Protein AF-A0A3A8L3Q4-F1 (afdb_monomer_lite)

Sequence (107 aa):
LSVAALRGWGIPATFAALALVGMGVGPAASSSLLGPQSRAPWQYRGIVTSTLYSMRLLGGSLAVAALSLARGHFAAQFAIAAGLTALAALGMALAAPGLEGNVPREG

Secondary structure (DSSP, 8-state):
-HHHHHTT-HHHHHHHHHHHHHHHHHHHHHHHHHHHHHHS-GGGHHHHHHHHHHHHHHHHHHHHHHHHHTTT-HHHHHHHHHHHHHHHHHHHHHS-----S------

Radius of gyration: 18.66 Å; chains: 1; bounding box: 50×21×51 Å

Foldseek 3Di:
DVVCVVVVNPVVVVVVVVVVCCVPCVVVVVCQLCVVLVVDDPVCSVVVVVVVVVVVVVVVVVLVVCLVVCPPPPVSSVCSVVVVVVVVVVCCVVVCDPPPDDDPPDD

pLDDT: mean 73.74, std 10.96, range [46.97, 89.56]

Structure (mmCIF, N/CA/C/O backbone):
data_AF-A0A3A8L3Q4-F1
#
_entry.id   AF-A0A3A8L3Q4-F1
#
loop_
_atom_site.group_PDB
_atom_site.id
_atom_site.type_symbol
_atom_site.label_atom_id
_atom_site.label_alt_id
_atom_site.label_comp_id
_atom_site.label_asym_id
_atom_site.label_entity_id
_atom_site.label_seq_id
_atom_site.pdbx_PDB_ins_code
_atom_site.Cartn_x
_atom_site.Cartn_y
_atom_site.Cartn_z
_atom_site.occupancy
_atom_site.B_iso_or_equiv
_atom_site.auth_seq_id
_atom_site.auth_comp_id
_atom_site.auth_asym_id
_atom_site.auth_atom_id
_atom_site.pdbx_PDB_model_num
ATOM 1 N N . LEU A 1 1 ? 7.697 0.133 -16.079 1.00 56.12 1 LEU A N 1
ATOM 2 C CA . LEU A 1 1 ? 8.725 1.203 -16.039 1.00 56.12 1 LEU A CA 1
ATOM 3 C C . LEU A 1 1 ? 9.897 0.909 -16.980 1.00 56.12 1 LEU A C 1
ATOM 5 O O . LEU A 1 1 ? 10.243 1.771 -17.772 1.00 56.12 1 LEU A O 1
ATOM 9 N N . SER A 1 2 ? 10.414 -0.323 -17.008 1.00 53.47 2 SER A N 1
ATOM 10 C CA . SER A 1 2 ? 11.511 -0.760 -17.895 1.00 53.47 2 SER A CA 1
ATOM 11 C C . SER A 1 2 ? 11.188 -0.657 -19.398 1.00 53.47 2 SER A C 1
ATOM 13 O O . SER A 1 2 ? 12.006 -0.169 -20.167 1.00 53.47 2 SER A O 1
ATOM 15 N N . VAL A 1 3 ? 9.964 -1.011 -19.819 1.00 54.62 3 VAL A N 1
ATOM 16 C CA . VAL A 1 3 ? 9.502 -0.868 -21.223 1.00 54.62 3 VAL A CA 1
ATOM 17 C C . VAL A 1 3 ? 9.275 0.600 -21.620 1.00 54.62 3 VAL A C 1
ATOM 19 O O . VAL A 1 3 ? 9.536 0.987 -22.754 1.00 54.62 3 VAL A O 1
ATOM 22 N N . ALA A 1 4 ? 8.832 1.442 -20.679 1.00 55.47 4 ALA A N 1
ATOM 23 C CA . ALA A 1 4 ? 8.671 2.879 -20.906 1.00 55.47 4 ALA A CA 1
ATOM 24 C C . ALA A 1 4 ? 10.031 3.590 -20.992 1.00 55.47 4 ALA A C 1
ATOM 26 O O . ALA A 1 4 ? 10.208 4.463 -21.833 1.00 55.47 4 ALA A O 1
ATOM 27 N N . ALA A 1 5 ? 11.011 3.177 -20.182 1.00 55.94 5 ALA A N 1
ATOM 28 C CA . ALA A 1 5 ? 12.385 3.668 -20.256 1.00 55.94 5 ALA A CA 1
ATOM 29 C C . ALA A 1 5 ? 13.050 3.321 -21.603 1.00 55.94 5 ALA A C 1
ATOM 31 O O . ALA A 1 5 ? 13.661 4.193 -22.210 1.00 55.94 5 ALA A O 1
ATOM 32 N N . LEU A 1 6 ? 12.832 2.105 -22.125 1.00 55.47 6 L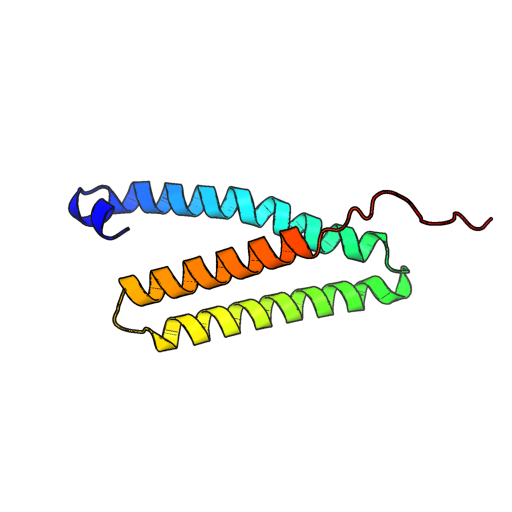EU A N 1
ATOM 33 C CA . LEU A 1 6 ? 13.295 1.687 -23.460 1.00 55.47 6 LEU A CA 1
ATOM 34 C C . LEU A 1 6 ? 12.676 2.496 -24.619 1.00 55.47 6 LEU A C 1
ATOM 36 O O . LEU A 1 6 ? 13.265 2.563 -25.692 1.00 55.47 6 LEU A O 1
ATOM 40 N N . ARG A 1 7 ? 11.510 3.126 -24.414 1.00 61.22 7 ARG A N 1
ATOM 41 C CA . ARG A 1 7 ? 10.830 4.001 -25.392 1.00 61.22 7 ARG A CA 1
ATOM 42 C C . ARG A 1 7 ? 11.032 5.505 -25.135 1.00 61.22 7 ARG A C 1
ATOM 44 O O . ARG A 1 7 ? 10.366 6.314 -25.771 1.00 61.22 7 ARG A O 1
ATOM 51 N N . GLY A 1 8 ? 11.899 5.898 -24.195 1.00 59.50 8 GLY A N 1
ATOM 52 C CA . GLY A 1 8 ? 12.122 7.310 -23.828 1.00 59.50 8 GLY A CA 1
ATOM 53 C C . GLY A 1 8 ? 10.997 7.947 -22.996 1.00 59.50 8 GLY A C 1
ATOM 54 O O . GLY A 1 8 ? 10.999 9.144 -22.740 1.00 59.50 8 GLY A O 1
ATOM 55 N N . TRP A 1 9 ? 10.036 7.147 -22.534 1.00 62.25 9 TRP A N 1
ATOM 56 C CA . TRP A 1 9 ? 8.854 7.561 -21.769 1.00 62.25 9 TRP A CA 1
ATOM 57 C C . TRP A 1 9 ? 9.018 7.366 -20.253 1.00 62.25 9 TRP A C 1
ATOM 59 O O . TRP A 1 9 ? 8.041 7.405 -19.507 1.00 62.25 9 TRP A O 1
ATOM 69 N N . GLY A 1 10 ? 10.239 7.131 -19.763 1.00 64.00 10 GLY A N 1
ATOM 70 C CA . GLY A 1 10 ? 10.490 6.815 -18.351 1.00 64.00 10 GLY A CA 1
ATOM 71 C C . GLY A 1 10 ? 9.968 7.884 -17.381 1.00 64.00 10 GLY A C 1
ATOM 72 O O . GLY A 1 10 ? 9.326 7.551 -16.387 1.00 64.00 10 GLY A O 1
ATOM 73 N N . ILE A 1 11 ? 10.173 9.164 -17.707 1.00 72.62 11 ILE A N 1
ATOM 74 C CA . ILE A 1 11 ? 9.728 10.304 -16.891 1.00 72.62 11 ILE A CA 1
ATOM 75 C C . ILE A 1 11 ? 8.191 10.420 -16.869 1.00 72.62 11 ILE A C 1
ATOM 77 O O . ILE A 1 11 ? 7.621 10.323 -15.780 1.00 72.62 11 ILE A O 1
ATOM 81 N N . PRO A 1 12 ? 7.477 10.544 -18.010 1.00 77.75 12 PRO A N 1
ATOM 82 C CA . PRO A 1 12 ? 6.017 10.665 -17.991 1.00 77.75 12 PRO A CA 1
ATOM 83 C C . PRO A 1 12 ? 5.319 9.421 -17.424 1.00 77.75 12 PRO A C 1
ATOM 85 O O . PRO A 1 12 ? 4.333 9.552 -16.701 1.00 77.75 12 PRO A O 1
ATOM 88 N N . ALA A 1 13 ? 5.848 8.216 -17.662 1.00 74.50 13 ALA A N 1
ATOM 89 C CA . ALA A 1 13 ? 5.300 6.995 -17.071 1.00 74.50 13 ALA A CA 1
ATOM 90 C C . ALA A 1 13 ? 5.448 6.961 -15.540 1.00 74.50 13 ALA A C 1
ATOM 92 O O . ALA A 1 13 ? 4.582 6.422 -14.852 1.00 74.50 13 ALA A O 1
ATOM 93 N N . THR A 1 14 ? 6.519 7.549 -14.999 1.00 75.00 14 THR A N 1
ATOM 94 C CA . THR A 1 14 ? 6.712 7.672 -13.547 1.00 75.00 14 THR A CA 1
ATOM 95 C C . THR A 1 14 ? 5.709 8.651 -12.947 1.00 75.00 14 THR A C 1
ATOM 97 O O . THR A 1 14 ? 5.085 8.333 -11.938 1.00 75.00 14 THR A O 1
ATOM 100 N N . PHE A 1 15 ? 5.474 9.795 -13.596 1.00 80.00 15 PHE A N 1
ATOM 101 C CA . PHE A 1 15 ? 4.440 10.741 -13.166 1.00 80.00 15 PHE A CA 1
ATOM 102 C C . PHE A 1 15 ? 3.037 10.133 -13.215 1.00 80.00 15 PHE A C 1
ATOM 104 O O . PHE A 1 15 ? 2.280 10.286 -12.262 1.00 80.00 15 PHE A O 1
ATOM 111 N N . ALA A 1 16 ? 2.704 9.389 -14.272 1.00 81.75 16 ALA A N 1
ATOM 112 C CA . ALA A 1 16 ? 1.424 8.692 -14.368 1.00 81.75 16 ALA A CA 1
ATOM 113 C C . ALA A 1 16 ? 1.257 7.641 -13.256 1.00 81.75 16 ALA A C 1
ATOM 115 O O . ALA A 1 16 ? 0.196 7.551 -12.640 1.00 81.75 16 ALA A O 1
ATOM 116 N N . ALA A 1 17 ? 2.315 6.882 -12.951 1.00 77.88 17 ALA A N 1
ATOM 117 C CA . ALA A 1 17 ? 2.303 5.926 -11.849 1.00 77.88 17 ALA A CA 1
ATOM 118 C C . ALA A 1 17 ? 2.126 6.621 -10.488 1.00 77.88 17 ALA A C 1
ATOM 120 O O . ALA A 1 17 ? 1.310 6.182 -9.682 1.00 77.88 17 ALA A O 1
ATOM 121 N N . LEU A 1 18 ? 2.829 7.731 -10.245 1.00 78.94 18 LEU A N 1
ATOM 122 C CA . LEU A 1 18 ? 2.678 8.529 -9.025 1.00 78.94 18 LEU A CA 1
ATOM 123 C C . LEU A 1 18 ? 1.275 9.133 -8.900 1.00 78.94 18 LEU A C 1
ATOM 125 O O . LEU A 1 18 ? 0.715 9.137 -7.807 1.00 78.94 18 LEU A O 1
ATOM 129 N N . ALA A 1 19 ? 0.685 9.592 -10.005 1.00 79.50 19 ALA A N 1
ATOM 130 C CA . ALA A 1 19 ? -0.676 10.115 -10.028 1.00 79.50 19 ALA A CA 1
ATOM 131 C C . ALA A 1 19 ? -1.707 9.030 -9.683 1.00 79.50 19 ALA A C 1
ATOM 133 O O . ALA A 1 19 ? -2.577 9.261 -8.845 1.00 79.50 19 ALA A O 1
ATOM 134 N N . LEU A 1 20 ? -1.574 7.828 -10.256 1.00 84.25 20 LEU A N 1
ATOM 135 C CA . LEU A 1 20 ? -2.427 6.680 -9.926 1.00 84.25 20 LEU A CA 1
ATOM 136 C C . LEU A 1 20 ? -2.299 6.277 -8.453 1.00 84.25 20 LEU A C 1
ATOM 138 O O . LEU A 1 20 ? -3.304 6.037 -7.784 1.00 84.25 20 LEU A O 1
ATOM 142 N N . VAL A 1 21 ? -1.071 6.249 -7.931 1.00 81.00 21 VAL A N 1
ATOM 143 C CA . VAL A 1 21 ? -0.825 5.984 -6.509 1.00 81.00 21 VAL A CA 1
ATOM 144 C C . VAL A 1 21 ? -1.470 7.065 -5.644 1.00 81.00 21 VAL A C 1
ATOM 146 O O . VAL A 1 21 ? -2.177 6.733 -4.698 1.00 81.00 21 VAL A O 1
ATOM 149 N N . GLY A 1 22 ? -1.296 8.346 -5.975 1.00 77.31 22 GLY A N 1
ATOM 150 C CA . GLY A 1 22 ? -1.907 9.455 -5.238 1.00 77.31 22 GLY A CA 1
ATOM 151 C C . GLY A 1 22 ? -3.436 9.394 -5.230 1.00 77.31 22 GLY A C 1
ATOM 152 O O . GLY A 1 22 ? -4.051 9.580 -4.178 1.00 77.31 22 GLY A O 1
ATOM 153 N N . MET A 1 23 ? -4.040 9.052 -6.371 1.00 82.81 23 MET A N 1
ATOM 154 C CA . MET A 1 23 ? -5.490 8.909 -6.519 1.00 82.81 23 MET A CA 1
ATOM 155 C C . MET A 1 23 ? -6.065 7.793 -5.637 1.00 82.81 23 MET A C 1
ATOM 157 O O . MET A 1 23 ? -7.166 7.943 -5.116 1.00 82.81 23 MET A O 1
ATOM 161 N N . GLY A 1 24 ? -5.328 6.695 -5.437 1.00 75.38 24 GLY A N 1
ATOM 162 C CA . GLY A 1 24 ? -5.753 5.597 -4.563 1.00 75.38 24 GLY A CA 1
ATOM 163 C C . GLY A 1 24 ? -5.418 5.816 -3.084 1.00 75.38 24 GLY A C 1
ATOM 164 O O . GLY A 1 24 ? -6.260 5.612 -2.210 1.00 75.38 24 GLY A O 1
ATOM 165 N N . VAL A 1 25 ? -4.189 6.248 -2.787 1.00 74.75 25 VAL A N 1
ATOM 166 C CA . VAL A 1 25 ? -3.676 6.364 -1.413 1.00 74.75 25 VAL A CA 1
ATOM 167 C C . VAL A 1 25 ? -4.351 7.498 -0.651 1.00 74.75 25 VAL A C 1
ATOM 169 O O . VAL A 1 25 ? -4.626 7.328 0.534 1.00 74.75 25 VAL A O 1
ATOM 172 N N . GLY A 1 26 ? -4.655 8.626 -1.301 1.00 73.56 26 GLY A N 1
ATOM 173 C CA . GLY A 1 26 ? -5.289 9.774 -0.644 1.00 73.56 26 GLY A CA 1
ATOM 174 C C . GLY A 1 26 ? -6.631 9.414 0.012 1.00 73.56 26 GLY A C 1
ATOM 175 O O . GLY A 1 26 ? -6.737 9.464 1.240 1.00 73.56 26 GLY A O 1
ATOM 176 N N . PRO A 1 27 ? -7.640 8.976 -0.764 1.00 73.44 27 PRO A N 1
ATOM 177 C CA . PRO A 1 27 ? -8.940 8.578 -0.226 1.00 73.44 27 PRO A CA 1
ATOM 178 C C . PRO A 1 27 ? -8.858 7.414 0.768 1.00 73.44 27 PRO A C 1
ATOM 180 O O . PRO A 1 27 ? -9.540 7.433 1.794 1.00 73.44 27 PRO A O 1
ATOM 183 N N . ALA A 1 28 ? -8.007 6.416 0.502 1.00 68.31 28 ALA A N 1
ATOM 184 C CA . ALA A 1 28 ? -7.841 5.258 1.378 1.00 68.31 28 ALA A CA 1
ATOM 185 C C . ALA A 1 28 ? -7.214 5.630 2.733 1.00 68.31 28 ALA A C 1
ATOM 187 O O . ALA A 1 28 ? -7.627 5.117 3.773 1.00 68.31 28 ALA A O 1
ATOM 188 N N . ALA A 1 29 ? -6.237 6.541 2.752 1.00 69.31 29 ALA A N 1
ATOM 189 C CA . ALA A 1 29 ? -5.575 6.949 3.985 1.00 69.31 29 ALA A CA 1
ATOM 190 C C . ALA A 1 29 ? -6.496 7.772 4.897 1.00 69.31 29 ALA A C 1
ATOM 192 O O . ALA A 1 29 ? -6.462 7.591 6.119 1.00 69.31 29 ALA A O 1
ATOM 193 N N . SER A 1 30 ? -7.325 8.641 4.312 1.00 73.75 30 SER A N 1
ATOM 194 C CA . SER A 1 30 ? -8.307 9.436 5.051 1.00 73.75 30 SER A CA 1
ATOM 195 C C . SER A 1 30 ? -9.442 8.571 5.602 1.00 73.75 30 SER A C 1
ATOM 197 O O . SER A 1 30 ? -9.768 8.674 6.787 1.00 73.75 30 SER A O 1
ATOM 199 N N . SER A 1 31 ? -10.015 7.679 4.788 1.00 72.00 31 SER A N 1
ATOM 200 C CA . SER A 1 31 ? -11.138 6.830 5.212 1.00 72.00 31 SER A CA 1
ATOM 201 C C . SER A 1 31 ? -10.739 5.813 6.285 1.00 72.00 31 SER A C 1
ATOM 203 O O . SER A 1 31 ? -11.502 5.583 7.226 1.00 72.00 31 SER A O 1
ATOM 205 N N . SER A 1 32 ? -9.514 5.280 6.226 1.00 68.25 32 SER A N 1
ATOM 206 C CA . SER A 1 32 ? -9.016 4.327 7.225 1.00 68.25 32 SER A CA 1
ATOM 207 C C . SER A 1 32 ? -8.746 4.952 8.602 1.00 68.25 32 SER A C 1
ATOM 209 O O . SER A 1 32 ? -8.589 4.223 9.578 1.00 68.25 32 SER A O 1
ATOM 211 N N . LEU A 1 33 ? -8.641 6.282 8.689 1.00 70.31 33 LEU A N 1
ATOM 212 C 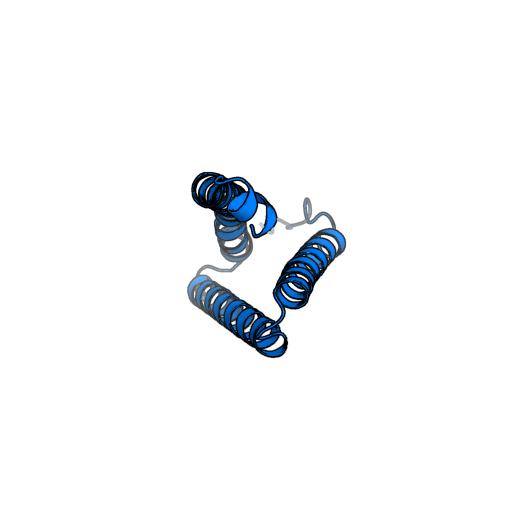CA . LEU A 1 33 ? -8.518 7.028 9.947 1.00 70.31 33 LEU A CA 1
ATOM 213 C C . LEU A 1 33 ? -9.885 7.476 10.458 1.00 70.31 33 LEU A C 1
ATOM 215 O O . LEU A 1 33 ? -10.211 7.239 11.622 1.00 70.31 33 LEU A O 1
ATOM 219 N N . LEU A 1 34 ? -10.695 8.067 9.578 1.00 73.06 34 LEU A N 1
ATOM 220 C CA . LEU A 1 34 ? -12.005 8.605 9.937 1.00 73.06 34 LEU A CA 1
ATOM 221 C C . LEU A 1 34 ? -12.974 7.505 10.390 1.00 73.06 34 LEU A C 1
ATOM 223 O O . LEU A 1 34 ? -13.647 7.680 11.401 1.00 73.06 34 LEU A O 1
ATOM 227 N N . GLY A 1 35 ? -13.001 6.346 9.724 1.00 75.62 35 GLY A N 1
ATOM 228 C CA . GLY A 1 35 ? -13.918 5.254 10.073 1.00 75.62 35 GLY A CA 1
ATOM 229 C C . GLY A 1 35 ? -13.781 4.764 11.528 1.00 75.62 35 GLY A C 1
ATOM 230 O O . GLY A 1 35 ? -14.763 4.799 12.276 1.00 75.62 35 GLY A O 1
ATOM 231 N N . PRO A 1 36 ? -12.583 4.339 11.971 1.00 67.00 36 PRO A N 1
ATOM 232 C CA . PRO A 1 36 ? -12.356 3.892 13.347 1.00 67.00 36 PRO A CA 1
ATOM 233 C C . PRO A 1 36 ? -12.492 5.011 14.385 1.00 67.00 36 PRO A C 1
ATOM 235 O O . PRO A 1 36 ? -13.029 4.782 15.468 1.00 67.00 36 PRO A O 1
ATOM 238 N N . GLN A 1 37 ? -12.046 6.232 14.065 1.00 73.56 37 GLN A N 1
ATOM 239 C CA . GLN A 1 37 ? -12.161 7.370 14.980 1.00 73.56 37 GLN A CA 1
ATOM 240 C C . GLN A 1 37 ? -13.618 7.769 15.236 1.00 73.56 37 GLN A C 1
ATOM 242 O O . GLN A 1 37 ? -13.966 8.078 16.375 1.00 73.56 37 GLN A O 1
ATOM 247 N N . SER A 1 38 ? -14.486 7.729 14.222 1.00 71.75 38 SER A N 1
ATOM 248 C CA . SER A 1 38 ? -15.908 8.056 14.381 1.00 71.75 38 SER A CA 1
ATOM 249 C C . SER A 1 38 ? -16.663 7.058 15.262 1.00 71.75 38 SER A C 1
ATOM 251 O O . SER A 1 38 ? -17.648 7.439 15.890 1.00 71.75 38 SER A O 1
ATOM 253 N N . ARG A 1 39 ? -16.206 5.802 15.335 1.00 72.06 39 ARG A N 1
ATOM 254 C CA . ARG A 1 39 ? -16.827 4.742 16.151 1.00 72.06 39 ARG A CA 1
ATOM 255 C C . ARG A 1 39 ? -16.216 4.606 17.550 1.00 72.06 39 ARG A C 1
ATOM 257 O O . ARG A 1 39 ? -16.820 3.977 18.411 1.00 72.06 39 ARG A O 1
ATOM 264 N N . ALA A 1 40 ? -15.038 5.181 17.790 1.00 71.69 40 ALA A N 1
ATOM 265 C CA . ALA A 1 40 ? -14.350 5.084 19.072 1.00 71.69 40 ALA A CA 1
ATOM 266 C C . ALA A 1 40 ? -14.822 6.163 20.075 1.00 71.69 40 ALA A C 1
ATOM 268 O O . ALA A 1 40 ? -14.927 7.344 19.701 1.00 71.69 40 ALA A O 1
ATOM 269 N N . PRO A 1 41 ? -15.035 5.800 21.360 1.00 74.75 41 PRO A N 1
ATOM 270 C CA . PRO A 1 41 ? -15.295 6.761 22.431 1.00 74.75 41 PRO A CA 1
ATOM 271 C C . PRO A 1 41 ? -14.177 7.802 22.521 1.00 74.75 41 PRO A C 1
ATOM 273 O O . PRO A 1 41 ? -13.008 7.493 22.271 1.00 74.75 41 PRO A O 1
ATOM 276 N N . TRP A 1 42 ? -14.523 9.041 22.886 1.00 74.62 42 TRP A N 1
ATOM 277 C CA . TRP A 1 42 ? -13.607 10.185 22.771 1.00 74.62 42 TRP A CA 1
ATOM 278 C C . TRP A 1 42 ? -12.290 9.973 23.538 1.00 74.62 42 TRP A C 1
ATOM 280 O O . TRP A 1 42 ? -11.219 10.337 23.060 1.00 74.62 42 TRP A O 1
ATOM 290 N N . GLN A 1 43 ? -12.372 9.280 24.675 1.00 81.25 43 GLN A N 1
ATOM 291 C CA . GLN A 1 43 ? -11.247 8.939 25.549 1.00 81.25 43 GLN A CA 1
ATOM 292 C C . GLN A 1 43 ? -10.199 8.026 24.882 1.00 81.25 43 GLN A C 1
ATOM 294 O O . GLN A 1 43 ? -9.031 8.074 25.254 1.00 81.25 43 GLN A O 1
ATOM 299 N N . TYR A 1 44 ? -10.574 7.228 23.873 1.00 77.19 44 TYR A N 1
ATOM 300 C CA . TYR A 1 44 ? -9.682 6.244 23.240 1.00 77.19 44 TYR A CA 1
ATOM 301 C C . TYR A 1 44 ? -9.167 6.661 21.856 1.00 77.19 44 TYR A C 1
ATOM 303 O O . TYR A 1 44 ? -8.350 5.950 21.266 1.00 77.19 44 TYR A O 1
ATOM 311 N N . ARG A 1 45 ? -9.584 7.816 21.314 1.00 78.19 45 ARG A N 1
ATOM 312 C CA . ARG A 1 45 ? -9.233 8.195 19.929 1.00 78.19 45 ARG A CA 1
ATOM 313 C C . ARG A 1 45 ? -7.730 8.404 19.705 1.00 78.19 45 ARG A C 1
ATOM 315 O O . ARG A 1 45 ? -7.257 8.113 18.611 1.00 78.19 45 ARG A O 1
ATOM 322 N N . GLY A 1 46 ? -6.981 8.818 20.733 1.00 82.75 46 GLY A N 1
ATOM 323 C CA . GLY A 1 46 ? -5.514 8.937 20.676 1.00 82.75 46 GLY A CA 1
ATOM 324 C C . GLY A 1 46 ? -4.779 7.590 20.595 1.00 82.75 46 GLY A C 1
ATOM 325 O O . GLY A 1 46 ? -3.750 7.467 19.925 1.00 82.75 46 GLY A O 1
ATOM 326 N N . ILE A 1 47 ? -5.333 6.544 21.217 1.00 85.94 47 ILE A N 1
ATOM 327 C CA . ILE A 1 47 ? -4.807 5.177 21.098 1.00 85.94 47 ILE A CA 1
ATOM 328 C C . ILE A 1 47 ? -5.094 4.650 19.691 1.00 85.94 47 ILE A C 1
ATOM 330 O O . ILE A 1 47 ? -4.184 4.159 19.031 1.00 85.94 47 ILE A O 1
ATOM 334 N N . VAL A 1 48 ? -6.314 4.853 19.181 1.00 82.25 48 VAL A N 1
ATOM 335 C CA . VAL A 1 48 ? -6.710 4.422 17.829 1.00 82.25 48 VAL A CA 1
ATOM 336 C C . VAL A 1 48 ? -5.815 5.038 16.749 1.00 82.25 48 VAL A C 1
ATOM 338 O O . VAL A 1 48 ? -5.353 4.320 15.862 1.00 82.25 48 VAL A O 1
ATOM 341 N N . THR A 1 49 ? -5.494 6.334 16.829 1.00 84.88 49 THR A N 1
ATOM 342 C CA . THR A 1 49 ? -4.548 6.959 15.885 1.00 84.88 49 THR A CA 1
ATOM 343 C C . THR A 1 49 ? -3.155 6.362 15.974 1.00 84.88 49 THR A C 1
ATOM 345 O O . THR A 1 49 ? -2.539 6.104 14.941 1.00 84.88 49 THR A O 1
ATOM 348 N N . SER A 1 50 ? -2.669 6.123 17.193 1.00 83.94 50 SER A N 1
ATOM 349 C CA . SER A 1 50 ? -1.330 5.578 17.424 1.00 83.94 50 SER A CA 1
ATOM 350 C C . SER A 1 50 ? -1.224 4.157 16.873 1.00 83.94 50 SER A C 1
ATOM 352 O O . SER A 1 50 ? -0.315 3.867 16.101 1.00 83.94 50 SER A O 1
ATOM 354 N N . THR A 1 51 ? -2.208 3.300 17.157 1.00 86.06 51 THR A N 1
ATOM 355 C CA . THR A 1 51 ? -2.285 1.936 16.619 1.00 86.06 51 THR A CA 1
ATOM 356 C C . THR A 1 51 ? -2.357 1.928 15.091 1.00 86.06 51 THR A C 1
ATOM 358 O O . THR A 1 51 ? -1.632 1.166 14.449 1.00 86.06 51 THR A O 1
ATOM 361 N N . LEU A 1 52 ? -3.174 2.798 14.485 1.00 83.44 52 LEU A N 1
ATOM 362 C CA . LEU A 1 52 ? -3.263 2.916 13.025 1.00 83.44 52 LEU A CA 1
ATOM 363 C C . LEU A 1 52 ? -1.948 3.392 12.396 1.00 83.44 52 LEU A C 1
ATOM 365 O O . LEU A 1 52 ? -1.588 2.947 11.305 1.00 83.44 52 LEU A O 1
ATOM 369 N N . TYR A 1 53 ? -1.225 4.291 13.060 1.00 85.75 53 TYR A N 1
ATOM 370 C CA . TYR A 1 53 ? 0.080 4.750 12.594 1.00 85.75 53 TYR A CA 1
ATOM 371 C C . TYR A 1 53 ? 1.150 3.655 12.727 1.00 85.75 53 TYR A C 1
ATOM 373 O O . TYR A 1 53 ? 1.873 3.387 11.767 1.00 85.75 53 TYR A O 1
ATOM 381 N N . SER A 1 54 ? 1.195 2.942 13.856 1.00 86.50 54 SER A N 1
ATOM 382 C CA . SER A 1 54 ? 2.086 1.791 14.053 1.00 86.50 54 SER A CA 1
ATOM 383 C C . SER A 1 54 ? 1.847 0.690 13.015 1.00 86.50 54 SER A C 1
ATOM 385 O O . SER A 1 54 ? 2.805 0.168 12.451 1.00 86.50 54 SER A O 1
ATOM 387 N N . MET A 1 55 ? 0.585 0.385 12.695 1.00 85.88 55 MET A N 1
ATOM 388 C CA . MET A 1 55 ? 0.221 -0.568 11.635 1.00 85.88 55 MET A CA 1
ATOM 389 C C . MET A 1 55 ? 0.726 -0.128 10.256 1.00 85.88 55 MET A C 1
ATOM 391 O O . MET A 1 55 ? 1.217 -0.958 9.492 1.00 85.88 55 MET A O 1
ATOM 395 N N . ARG A 1 56 ? 0.666 1.173 9.937 1.00 84.69 56 ARG A N 1
ATOM 396 C CA . ARG A 1 56 ? 1.225 1.709 8.683 1.00 84.69 56 ARG A CA 1
ATOM 397 C C . ARG A 1 56 ? 2.739 1.536 8.609 1.00 84.69 56 ARG A C 1
ATOM 399 O O . ARG A 1 56 ? 3.245 1.114 7.572 1.00 84.69 56 ARG A O 1
ATOM 406 N N . LEU A 1 57 ? 3.451 1.831 9.695 1.00 88.25 57 LEU A N 1
ATOM 407 C CA . LEU A 1 57 ? 4.903 1.653 9.754 1.00 88.25 57 LEU A CA 1
ATOM 408 C C . LEU A 1 57 ? 5.302 0.177 9.637 1.00 88.25 57 LEU A C 1
ATOM 410 O O . LEU A 1 57 ? 6.232 -0.139 8.898 1.00 88.25 57 LEU A O 1
ATOM 414 N N . LEU A 1 58 ? 4.571 -0.720 10.306 1.00 89.56 58 LEU A N 1
ATOM 415 C CA . LEU A 1 58 ? 4.772 -2.168 10.212 1.00 89.56 58 LEU A CA 1
ATOM 416 C C . LEU A 1 58 ? 4.523 -2.685 8.786 1.00 89.56 58 LEU A C 1
ATOM 418 O O . LEU A 1 58 ? 5.332 -3.432 8.244 1.00 89.56 58 LEU A O 1
ATOM 422 N N . GLY A 1 59 ? 3.419 -2.275 8.155 1.00 86.12 59 GLY A N 1
ATOM 423 C CA . GLY A 1 59 ? 3.117 -2.653 6.774 1.00 86.12 59 GLY A CA 1
ATOM 424 C C . GLY A 1 59 ? 4.183 -2.155 5.795 1.00 86.12 59 GLY A C 1
ATOM 425 O O . GLY A 1 59 ? 4.623 -2.904 4.923 1.00 86.12 59 GLY A O 1
ATOM 426 N N . GLY A 1 60 ? 4.654 -0.917 5.979 1.00 85.00 60 GLY A N 1
ATOM 427 C CA . GLY A 1 60 ? 5.743 -0.346 5.189 1.00 85.00 60 GLY A CA 1
ATOM 428 C C . GLY A 1 60 ? 7.058 -1.112 5.348 1.00 85.00 60 GLY A C 1
ATOM 429 O O . GLY A 1 60 ? 7.701 -1.435 4.349 1.00 85.00 60 GLY A O 1
ATOM 430 N N . SER A 1 61 ? 7.445 -1.460 6.578 1.00 87.12 61 SER A N 1
ATOM 431 C CA . SER A 1 61 ? 8.681 -2.211 6.826 1.00 87.12 61 SER A CA 1
ATOM 432 C C . SER A 1 61 ? 8.613 -3.645 6.293 1.00 87.12 61 SER A C 1
ATOM 434 O O . SER A 1 61 ? 9.584 -4.110 5.694 1.00 87.12 61 SER A O 1
ATOM 436 N N . LEU A 1 62 ? 7.463 -4.319 6.410 1.00 85.44 62 LEU A N 1
ATOM 437 C CA . LEU A 1 62 ? 7.229 -5.641 5.818 1.00 85.44 62 LEU A CA 1
ATOM 438 C C . LEU A 1 62 ? 7.302 -5.609 4.287 1.00 85.44 62 LEU A C 1
ATOM 440 O O . LEU A 1 62 ? 7.930 -6.483 3.688 1.00 85.44 62 LEU A O 1
ATOM 444 N N . ALA A 1 63 ? 6.714 -4.595 3.648 1.00 80.81 63 ALA A N 1
ATOM 445 C CA . ALA A 1 63 ? 6.785 -4.433 2.197 1.00 80.81 63 ALA A CA 1
ATOM 446 C C . ALA A 1 63 ? 8.232 -4.227 1.720 1.00 80.81 63 ALA A C 1
ATOM 448 O O . ALA A 1 63 ? 8.663 -4.857 0.753 1.00 80.81 63 ALA A O 1
ATOM 449 N N . VAL A 1 64 ? 9.006 -3.397 2.427 1.00 84.62 64 VAL A N 1
ATOM 450 C CA . VAL A 1 64 ? 10.432 -3.187 2.132 1.00 84.62 64 VAL A CA 1
ATOM 451 C C . VAL A 1 64 ? 11.231 -4.474 2.336 1.00 84.62 64 VAL A C 1
ATOM 453 O O . VAL A 1 64 ? 12.051 -4.817 1.483 1.00 84.62 64 VAL A O 1
ATOM 456 N N . ALA A 1 65 ? 10.976 -5.216 3.417 1.00 84.94 65 ALA A N 1
ATOM 457 C CA . ALA A 1 65 ? 11.624 -6.499 3.667 1.00 84.94 65 ALA A CA 1
ATOM 458 C C . ALA A 1 65 ? 11.348 -7.489 2.524 1.00 84.94 65 ALA A C 1
ATOM 460 O O . ALA A 1 65 ? 12.293 -8.021 1.943 1.00 84.94 65 ALA A O 1
ATOM 461 N N . ALA A 1 66 ? 10.084 -7.658 2.125 1.00 80.06 66 ALA A N 1
ATOM 462 C CA . ALA A 1 66 ? 9.693 -8.527 1.015 1.00 80.06 66 ALA A CA 1
ATOM 463 C C . ALA A 1 66 ? 10.357 -8.121 -0.314 1.00 80.06 66 ALA A C 1
ATOM 465 O O . ALA A 1 66 ? 10.821 -8.975 -1.069 1.00 80.06 66 ALA A O 1
ATOM 466 N N . LEU A 1 67 ? 10.468 -6.820 -0.589 1.00 80.81 67 LEU A N 1
ATOM 467 C CA . LEU A 1 67 ? 11.133 -6.323 -1.795 1.00 80.81 67 LEU A CA 1
ATOM 468 C C . LEU A 1 67 ? 12.655 -6.547 -1.768 1.00 80.81 67 LEU A C 1
ATOM 470 O O . LEU A 1 67 ? 13.276 -6.747 -2.817 1.00 80.81 67 LEU A O 1
ATOM 474 N N . SER A 1 68 ? 13.246 -6.532 -0.571 1.00 80.00 68 SER A N 1
ATOM 475 C CA . SER A 1 68 ? 14.667 -6.805 -0.343 1.00 80.00 68 SER A CA 1
ATOM 476 C C . SER A 1 68 ? 15.026 -8.272 -0.617 1.00 80.00 68 SER A C 1
ATOM 478 O O . SER A 1 68 ? 16.114 -8.542 -1.123 1.00 80.00 68 SER A O 1
ATOM 480 N N . LEU A 1 69 ? 14.100 -9.218 -0.394 1.00 78.94 69 LEU A N 1
ATOM 481 C CA . LEU A 1 69 ? 14.304 -10.636 -0.740 1.00 78.94 69 LEU A CA 1
ATOM 482 C C . LEU A 1 69 ? 14.507 -10.856 -2.251 1.00 78.94 69 LEU A C 1
ATOM 484 O O . LEU A 1 69 ? 15.227 -11.767 -2.646 1.00 78.94 69 LEU A O 1
ATOM 488 N N . ALA A 1 70 ? 13.912 -10.013 -3.098 1.00 77.00 70 ALA A N 1
ATOM 489 C CA . ALA A 1 70 ? 14.025 -10.096 -4.558 1.00 77.00 70 ALA A CA 1
ATOM 490 C C . ALA A 1 70 ? 15.052 -9.117 -5.156 1.00 77.00 70 ALA A C 1
ATOM 492 O O . ALA A 1 70 ? 15.014 -8.812 -6.355 1.00 77.00 70 ALA A O 1
ATOM 493 N N . ARG A 1 71 ? 15.971 -8.594 -4.335 1.00 72.00 71 ARG A N 1
ATOM 494 C CA . ARG A 1 71 ? 16.976 -7.614 -4.765 1.00 72.00 71 ARG A CA 1
ATOM 495 C C . ARG A 1 71 ? 17.798 -8.154 -5.945 1.00 72.00 71 ARG A C 1
ATOM 497 O O . ARG A 1 71 ? 18.372 -9.233 -5.873 1.00 72.00 71 ARG A O 1
ATOM 504 N N . GLY A 1 72 ? 17.849 -7.383 -7.032 1.00 72.00 72 GLY A N 1
ATOM 505 C CA . GLY A 1 72 ? 18.554 -7.739 -8.272 1.00 72.00 72 GLY A CA 1
ATOM 506 C C . GLY A 1 72 ? 17.660 -8.272 -9.398 1.00 72.00 72 GLY A C 1
ATOM 507 O O . GLY A 1 72 ? 18.096 -8.285 -10.543 1.00 72.00 72 GLY A O 1
ATOM 508 N N . HIS A 1 73 ? 16.398 -8.627 -9.122 1.00 77.88 73 HIS A N 1
ATOM 509 C CA . HIS A 1 73 ? 15.459 -9.133 -10.130 1.00 77.88 73 HIS A CA 1
ATOM 510 C C . HIS A 1 73 ? 14.203 -8.256 -10.214 1.00 77.88 73 HIS A C 1
ATOM 512 O O . HIS A 1 73 ? 13.242 -8.438 -9.467 1.00 77.88 73 HIS A O 1
ATOM 518 N N . PHE A 1 74 ? 14.178 -7.322 -11.171 1.00 72.94 74 PHE A N 1
ATOM 519 C CA . PHE A 1 74 ? 13.088 -6.344 -11.322 1.00 72.94 74 PHE A CA 1
ATOM 520 C C . PHE A 1 74 ? 11.704 -6.994 -11.498 1.00 72.94 74 PHE A C 1
ATOM 522 O O . PHE A 1 74 ? 10.718 -6.533 -10.925 1.00 72.94 74 PHE A O 1
ATOM 529 N N . ALA A 1 75 ? 11.623 -8.092 -12.259 1.00 76.44 75 ALA A N 1
ATOM 530 C CA . ALA A 1 75 ? 10.372 -8.822 -12.463 1.00 76.44 75 ALA A CA 1
ATOM 531 C C . ALA A 1 75 ? 9.845 -9.447 -11.159 1.00 76.44 75 ALA A C 1
ATOM 533 O O . ALA A 1 75 ? 8.651 -9.367 -10.882 1.00 76.44 75 ALA A O 1
ATOM 534 N N . ALA A 1 76 ? 10.734 -10.002 -10.330 1.00 75.12 76 ALA A N 1
ATOM 535 C CA . ALA A 1 76 ? 10.370 -10.586 -9.042 1.00 75.12 76 ALA A CA 1
ATOM 536 C C . ALA A 1 76 ? 9.931 -9.509 -8.037 1.00 75.12 76 ALA A C 1
ATOM 538 O O . ALA A 1 76 ? 8.926 -9.682 -7.354 1.00 75.12 76 ALA A O 1
ATOM 539 N N . GLN A 1 77 ? 10.610 -8.358 -8.005 1.00 76.44 77 GLN A N 1
ATOM 540 C CA . GLN A 1 77 ? 10.199 -7.213 -7.184 1.00 76.44 77 GLN A CA 1
ATOM 541 C C . GLN A 1 77 ? 8.807 -6.697 -7.568 1.00 76.44 77 GLN A C 1
ATOM 543 O O . GLN A 1 77 ? 7.978 -6.439 -6.695 1.00 76.44 77 GLN A O 1
ATOM 548 N N . PHE A 1 78 ? 8.526 -6.596 -8.870 1.00 77.81 78 PHE A N 1
ATOM 549 C CA . PHE A 1 78 ? 7.210 -6.190 -9.356 1.00 77.81 78 PHE A CA 1
ATOM 550 C C . PHE A 1 78 ? 6.128 -7.222 -9.013 1.00 77.81 78 PHE A C 1
ATOM 552 O O . PHE A 1 78 ? 5.060 -6.842 -8.542 1.00 77.81 78 PHE A O 1
ATOM 559 N N . ALA A 1 79 ? 6.411 -8.516 -9.192 1.00 80.56 79 ALA A N 1
ATOM 560 C CA . ALA A 1 79 ? 5.479 -9.589 -8.853 1.00 80.56 79 ALA A CA 1
ATOM 561 C C . ALA A 1 79 ? 5.145 -9.613 -7.353 1.00 80.56 79 ALA A C 1
ATOM 563 O O . ALA A 1 79 ? 3.978 -9.745 -6.992 1.00 80.56 79 ALA A O 1
ATOM 564 N N . ILE A 1 80 ? 6.141 -9.412 -6.484 1.00 80.88 80 ILE A N 1
ATOM 565 C CA . ILE A 1 80 ? 5.937 -9.319 -5.032 1.00 80.88 80 ILE A CA 1
ATOM 566 C C . ILE A 1 80 ? 5.079 -8.098 -4.684 1.00 80.88 80 ILE A C 1
ATOM 568 O O . ILE A 1 80 ? 4.100 -8.231 -3.954 1.00 80.88 80 ILE A O 1
ATOM 572 N N . ALA A 1 81 ? 5.392 -6.920 -5.230 1.00 80.50 81 ALA A N 1
ATOM 573 C CA . ALA A 1 81 ? 4.632 -5.698 -4.959 1.00 80.50 81 ALA A CA 1
ATOM 574 C C . ALA A 1 81 ? 3.174 -5.791 -5.449 1.00 80.50 81 ALA A C 1
ATOM 576 O O . ALA A 1 81 ? 2.242 -5.435 -4.722 1.00 80.50 81 ALA A O 1
ATOM 577 N N . ALA A 1 82 ? 2.966 -6.306 -6.663 1.00 80.69 82 ALA A N 1
ATOM 578 C CA . ALA A 1 82 ? 1.640 -6.526 -7.227 1.00 80.69 82 ALA A CA 1
ATOM 579 C C . ALA A 1 82 ? 0.865 -7.590 -6.436 1.00 80.69 82 ALA A C 1
ATOM 581 O O . ALA A 1 82 ? -0.304 -7.379 -6.122 1.00 80.69 82 ALA A O 1
ATOM 582 N N . GLY A 1 83 ? 1.522 -8.689 -6.052 1.00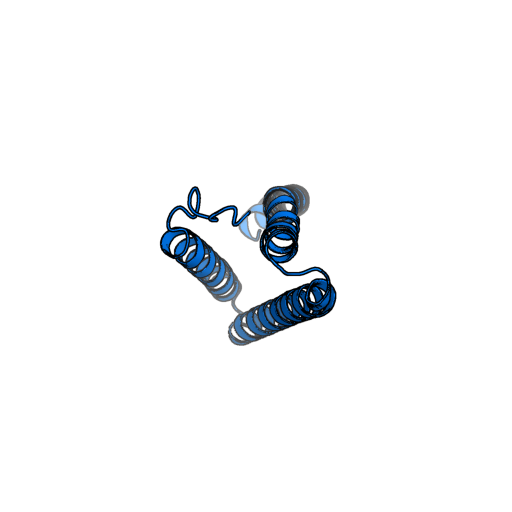 82.44 83 GLY A N 1
ATOM 583 C CA . GLY A 1 83 ? 0.932 -9.762 -5.254 1.00 82.44 83 GLY A CA 1
ATOM 584 C C . GLY A 1 83 ? 0.494 -9.299 -3.866 1.00 82.44 83 GLY A C 1
ATOM 585 O O . GLY A 1 83 ? -0.641 -9.551 -3.472 1.00 82.44 83 GLY A O 1
ATOM 586 N N . LEU A 1 84 ? 1.344 -8.553 -3.152 1.00 83.75 84 LEU A N 1
ATOM 587 C CA . LEU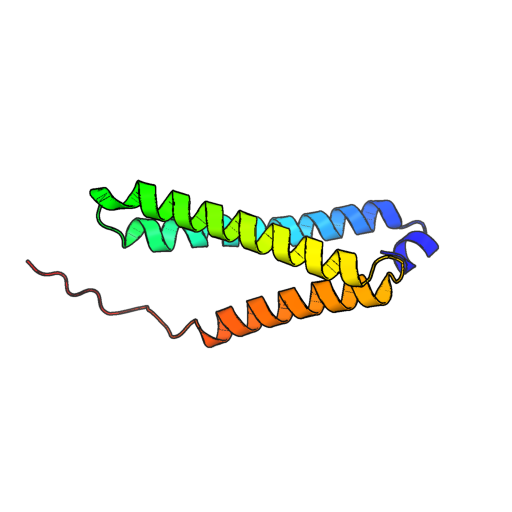 A 1 84 ? 0.996 -7.969 -1.850 1.00 83.75 84 LEU A CA 1
ATOM 588 C C . LEU A 1 84 ? -0.197 -7.016 -1.958 1.00 83.75 84 LEU A C 1
ATOM 590 O O . LEU A 1 84 ? -1.100 -7.054 -1.124 1.00 83.75 84 LEU A O 1
ATOM 594 N N . THR A 1 85 ? -0.227 -6.197 -3.010 1.00 81.12 85 THR A N 1
ATOM 595 C CA . THR A 1 85 ? -1.324 -5.253 -3.250 1.00 81.12 85 THR A CA 1
ATOM 596 C C . THR A 1 85 ? -2.624 -5.984 -3.592 1.00 81.12 85 THR A C 1
ATOM 598 O O . THR A 1 85 ? -3.675 -5.643 -3.056 1.00 81.12 85 THR A O 1
ATOM 601 N N . ALA A 1 86 ? -2.562 -7.021 -4.431 1.00 81.38 86 ALA A N 1
ATOM 602 C CA . ALA A 1 86 ? -3.712 -7.845 -4.789 1.00 81.38 86 ALA A CA 1
ATOM 603 C C . ALA A 1 86 ? -4.267 -8.608 -3.577 1.00 81.38 86 ALA A C 1
ATOM 605 O O . ALA A 1 86 ? -5.479 -8.638 -3.388 1.00 81.38 86 ALA A O 1
ATOM 606 N N . LEU A 1 87 ? -3.399 -9.161 -2.723 1.00 84.25 87 LEU A N 1
ATOM 607 C CA . LEU A 1 87 ? -3.803 -9.821 -1.479 1.00 84.25 87 LEU A CA 1
ATOM 608 C C . LEU A 1 87 ? -4.449 -8.844 -0.497 1.00 84.25 87 LEU A C 1
ATOM 610 O O . LEU A 1 87 ? -5.476 -9.170 0.090 1.00 84.25 87 LEU A O 1
ATOM 614 N N . ALA A 1 88 ? -3.888 -7.644 -0.340 1.00 80.38 88 ALA A N 1
ATOM 615 C CA . ALA A 1 88 ? -4.478 -6.614 0.509 1.00 80.38 88 ALA A CA 1
ATOM 616 C C . ALA A 1 88 ? -5.848 -6.157 -0.021 1.00 80.38 88 ALA A C 1
ATOM 618 O O . ALA A 1 88 ? -6.798 -6.038 0.751 1.00 80.38 88 ALA A O 1
ATOM 619 N N . ALA A 1 89 ? -5.971 -5.949 -1.335 1.00 79.50 89 ALA A N 1
ATOM 620 C CA . ALA A 1 89 ? -7.229 -5.577 -1.975 1.00 79.50 89 ALA A CA 1
ATOM 621 C C . ALA A 1 89 ? -8.282 -6.687 -1.856 1.00 79.50 89 ALA A C 1
ATOM 623 O O . ALA A 1 89 ? -9.422 -6.406 -1.498 1.00 79.50 89 ALA A O 1
ATOM 624 N N . LEU A 1 90 ? -7.897 -7.945 -2.091 1.00 80.00 90 LEU A N 1
ATOM 625 C CA . LEU A 1 90 ? -8.774 -9.104 -1.926 1.00 80.00 90 LEU A CA 1
ATOM 626 C C . LEU A 1 90 ? -9.195 -9.271 -0.463 1.00 80.00 90 LEU A C 1
ATOM 628 O O . LEU A 1 90 ? -10.369 -9.486 -0.186 1.00 80.00 90 LEU A O 1
ATOM 632 N N . GLY A 1 91 ? -8.257 -9.114 0.472 1.00 79.75 91 GLY A N 1
ATOM 633 C CA . GLY A 1 91 ? -8.530 -9.137 1.904 1.00 79.75 91 GLY A CA 1
ATOM 634 C C . GLY A 1 91 ? -9.538 -8.066 2.302 1.00 79.75 91 GLY A C 1
ATOM 635 O O . GLY A 1 91 ? -10.494 -8.376 3.001 1.00 79.75 91 GLY A O 1
ATOM 636 N N . MET A 1 92 ? -9.390 -6.836 1.803 1.00 73.12 92 MET A N 1
ATOM 637 C CA . MET A 1 92 ? -10.372 -5.776 2.046 1.00 73.12 92 MET A CA 1
ATOM 638 C C . MET A 1 92 ? -11.714 -6.034 1.354 1.00 73.12 92 MET A C 1
ATOM 640 O O . MET A 1 92 ? -12.742 -5.749 1.952 1.00 73.12 92 MET A O 1
ATOM 644 N N . ALA A 1 93 ? -11.735 -6.601 0.146 1.00 76.75 93 ALA A N 1
ATOM 645 C CA . ALA A 1 93 ? -12.975 -6.937 -0.554 1.00 76.75 93 ALA A CA 1
ATOM 646 C C . ALA A 1 93 ? -13.761 -8.055 0.155 1.00 76.75 93 ALA A C 1
ATOM 648 O O . ALA A 1 93 ? -14.982 -7.984 0.249 1.00 76.75 93 ALA A O 1
ATOM 649 N N . LEU A 1 94 ? -13.067 -9.065 0.688 1.00 77.06 94 LEU A N 1
ATOM 650 C CA . LEU A 1 94 ? -13.677 -10.164 1.443 1.00 77.06 94 LEU A CA 1
ATOM 651 C C . LEU A 1 94 ? -14.050 -9.750 2.873 1.00 77.06 94 LEU A C 1
ATOM 653 O O . LEU A 1 94 ? -15.078 -10.174 3.393 1.00 77.06 94 LEU A O 1
ATOM 657 N N . AL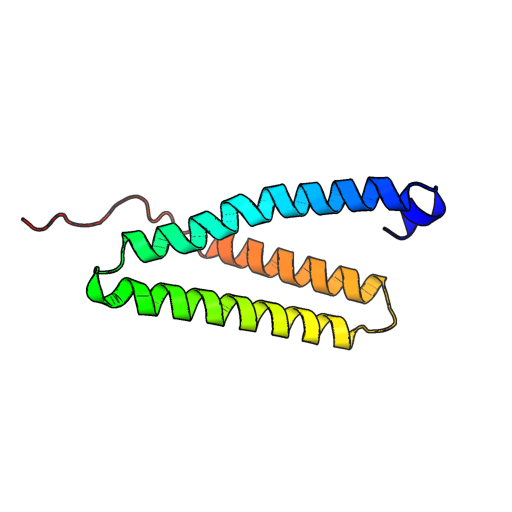A A 1 95 ? -13.227 -8.913 3.508 1.00 70.25 95 ALA A N 1
ATOM 658 C CA . ALA A 1 95 ? -13.460 -8.379 4.849 1.00 70.25 95 ALA A CA 1
ATOM 659 C C . ALA A 1 95 ? -14.311 -7.100 4.855 1.00 70.25 95 ALA A C 1
ATOM 661 O O . ALA A 1 95 ? -14.449 -6.479 5.908 1.00 70.25 95 ALA A O 1
ATOM 662 N N . ALA A 1 96 ? -14.912 -6.729 3.721 1.00 60.19 96 ALA A N 1
ATOM 663 C CA . ALA A 1 96 ? -15.970 -5.732 3.632 1.00 60.19 96 ALA A CA 1
ATOM 664 C C . ALA A 1 96 ? -17.359 -6.404 3.573 1.00 60.19 96 ALA A C 1
ATOM 666 O O . ALA A 1 96 ? -18.064 -6.256 2.574 1.00 60.19 96 ALA A O 1
ATOM 667 N N . PRO A 1 97 ? -17.817 -7.140 4.609 1.00 52.16 97 PRO A N 1
ATOM 668 C CA . PRO A 1 97 ? -19.241 -7.358 4.764 1.00 52.16 97 PRO A CA 1
ATOM 669 C C . PRO A 1 97 ? -19.872 -6.001 5.104 1.00 52.16 97 PRO A C 1
ATOM 671 O O . PRO A 1 97 ? -19.346 -5.249 5.929 1.00 52.16 97 PRO A O 1
ATOM 674 N N . GLY A 1 98 ? -20.973 -5.665 4.430 1.00 55.94 98 GLY A N 1
ATOM 675 C CA . GLY A 1 98 ? -21.678 -4.391 4.562 1.00 55.94 98 GLY A CA 1
ATOM 676 C C . GLY A 1 98 ? -22.017 -4.027 6.010 1.00 55.94 98 GLY A C 1
ATOM 677 O O . GLY A 1 98 ? -23.061 -4.402 6.528 1.00 55.94 98 GLY A O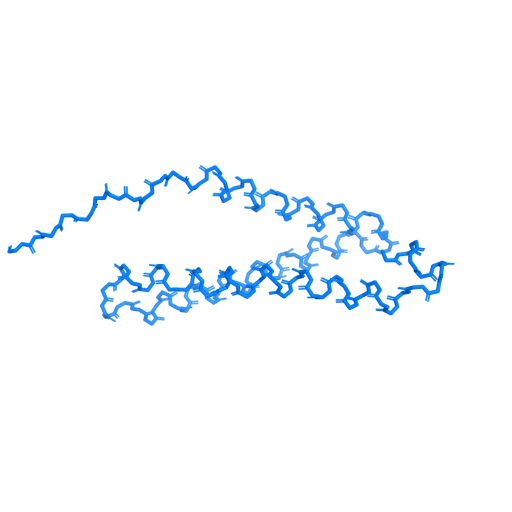 1
ATOM 678 N N . LEU A 1 99 ? -21.160 -3.230 6.649 1.00 53.34 99 LEU A N 1
ATOM 679 C CA . LEU A 1 99 ? -21.415 -2.572 7.936 1.00 53.34 99 LEU A CA 1
ATOM 680 C C . LEU A 1 99 ? -22.171 -1.246 7.730 1.00 53.34 99 LEU A C 1
ATOM 682 O O . LEU A 1 99 ? -21.857 -0.229 8.356 1.00 53.34 99 LEU A O 1
ATOM 686 N N . GLU A 1 100 ? -23.162 -1.270 6.840 1.00 51.97 100 GLU A N 1
ATOM 687 C CA . GLU A 1 100 ? -24.276 -0.327 6.806 1.00 51.97 100 GLU A CA 1
ATOM 688 C C . GLU A 1 100 ? -25.425 -0.972 7.590 1.00 51.97 100 GLU A C 1
ATOM 690 O O . GLU A 1 100 ? -26.095 -1.869 7.098 1.00 51.97 100 GLU A O 1
ATOM 695 N N . GLY A 1 101 ? -25.646 -0.539 8.833 1.00 48.34 101 GLY A N 1
ATOM 696 C CA . GLY A 1 101 ? -26.888 -0.852 9.549 1.00 48.34 101 GLY A CA 1
ATOM 697 C C . GLY A 1 101 ? -26.770 -1.847 10.701 1.00 48.34 101 GLY A C 1
ATOM 698 O O . GLY A 1 101 ? -27.243 -2.968 10.608 1.00 48.34 101 GLY A O 1
ATOM 699 N N . ASN A 1 102 ? -26.198 -1.412 11.824 1.00 46.97 102 ASN A N 1
ATOM 700 C CA . ASN A 1 102 ? -26.863 -1.495 13.133 1.00 46.97 102 ASN A CA 1
ATOM 701 C C . ASN A 1 102 ? -25.943 -0.895 14.200 1.00 46.97 102 ASN A C 1
ATOM 703 O O . ASN A 1 102 ? -25.097 -1.573 14.775 1.00 46.97 102 ASN A O 1
ATOM 707 N N . VAL A 1 103 ? -26.107 0.397 14.467 1.00 54.03 103 VAL A N 1
ATOM 708 C CA . VAL A 1 103 ? -25.733 0.955 15.769 1.00 54.03 103 VAL A CA 1
ATOM 709 C C . VAL A 1 103 ? -27.062 1.258 16.453 1.00 54.03 103 VAL A C 1
ATOM 711 O O . VAL A 1 103 ? -27.749 2.178 15.999 1.00 54.03 103 VAL A O 1
ATOM 714 N N . PRO A 1 104 ? -27.479 0.484 17.474 1.00 47.59 104 PRO A N 1
ATOM 715 C CA . PRO A 1 104 ? -28.622 0.857 18.288 1.00 47.59 104 PRO A CA 1
ATOM 716 C C . PRO A 1 104 ? -28.301 2.212 18.914 1.00 47.59 104 PRO A C 1
ATOM 718 O O . PRO A 1 104 ? -27.284 2.372 19.590 1.00 47.59 104 PRO A O 1
ATOM 721 N N . ARG A 1 105 ? -29.131 3.216 18.631 1.00 53.62 105 ARG A N 1
ATOM 722 C CA . ARG A 1 105 ? -29.139 4.447 19.415 1.00 53.62 105 ARG A CA 1
ATOM 723 C C . ARG A 1 105 ? -29.829 4.102 20.727 1.00 53.62 105 ARG A C 1
ATOM 725 O O . ARG A 1 105 ? -31.053 4.076 20.767 1.00 53.62 105 ARG A O 1
ATOM 732 N N . GLU A 1 106 ? -29.052 3.771 21.750 1.00 53.62 106 GLU A N 1
ATOM 733 C CA . GLU A 1 106 ? -29.585 3.724 23.108 1.00 53.62 106 GLU A CA 1
ATOM 734 C C . GLU A 1 106 ? -29.837 5.164 23.567 1.00 53.62 106 GLU A C 1
ATOM 736 O O . GLU A 1 106 ? -28.948 6.020 23.491 1.00 53.62 106 GLU A O 1
ATOM 741 N N . GLY A 1 107 ? -31.102 5.425 23.900 1.00 47.41 107 GLY A N 1
ATOM 742 C CA . GLY A 1 107 ? -31.568 6.615 24.605 1.00 47.41 107 GLY A CA 1
ATOM 743 C C . GLY A 1 107 ? -31.660 6.373 26.102 1.00 47.41 107 GLY A C 1
ATOM 744 O O . GLY A 1 107 ? -31.435 5.221 26.532 1.00 47.41 107 GLY A O 1
#